Protein AF-A0A820SFQ0-F1 (afdb_monomer_lite)

Organism: NCBI:txid433720

InterPro domains:
  IPR004934 Tropomodulin [PF03250] (3-84)
  IPR004934 Tropomodulin [PTHR10901] (5-84)

pLDDT: mean 84.46, std 9.6, range [55.72, 98.0]

Secondary structure (DSSP, 8-state):
--HHHHHHTT--HHHHHHHHHHH-TT-TTS-HHHHS--S--PPP--S--HHHHHHHHHHHHHHPPPPTT-PPP-TT---SPPP--

Foldseek 3Di:
DDPVVVVVVPDDPVRVVVVCLQQQLPNPPDDPVSSDDDPDPDDDPDDDDPVVVVVVVVVCVVPDDDDPPDDDDDPPDDPDDDDDD

Structure (mmCIF, N/CA/C/O backbone):
data_AF-A0A820SFQ0-F1
#
_entry.id   AF-A0A820SFQ0-F1
#
loop_
_atom_site.group_PDB
_atom_site.id
_atom_site.type_symbol
_atom_site.label_atom_id
_atom_site.label_alt_id
_atom_site.label_comp_id
_atom_site.label_asym_id
_atom_site.label_entity_id
_atom_site.label_seq_id
_atom_site.pdbx_PDB_ins_code
_atom_site.Cartn_x
_atom_site.Cartn_y
_atom_site.Cartn_z
_atom_site.occupancy
_atom_site.B_iso_or_equiv
_atom_site.auth_seq_id
_atom_site.auth_comp_id
_atom_site.auth_asym_id
_atom_site.auth_atom_id
_atom_site.pdbx_PDB_model_num
ATOM 1 N N . MET A 1 1 ? -12.425 24.739 28.682 1.00 55.72 1 MET A N 1
ATOM 2 C CA . MET A 1 1 ? -11.739 23.551 29.214 1.00 55.72 1 MET A CA 1
ATOM 3 C C . M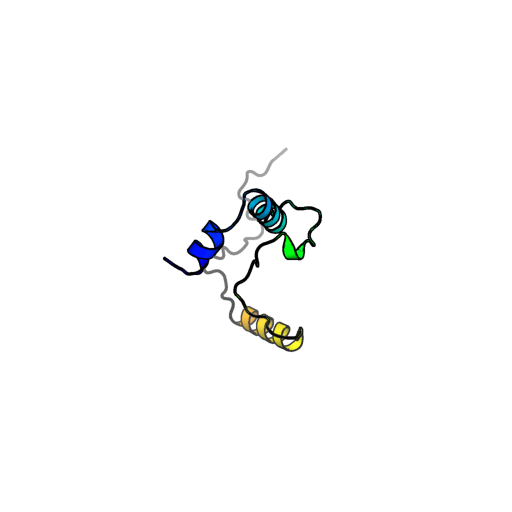ET A 1 1 ? -12.626 22.404 28.821 1.00 55.72 1 MET A C 1
ATOM 5 O O . MET A 1 1 ? -13.801 22.442 29.176 1.00 55.72 1 MET A O 1
ATOM 9 N N . ASP A 1 2 ? -12.129 21.551 27.938 1.00 78.94 2 ASP A N 1
ATOM 10 C CA . ASP A 1 2 ? -12.952 20.546 27.280 1.00 78.94 2 ASP A CA 1
ATOM 11 C C . ASP A 1 2 ? -13.475 19.562 28.333 1.00 78.94 2 ASP A C 1
ATOM 13 O O . ASP A 1 2 ? -12.786 19.254 29.303 1.00 78.94 2 ASP A O 1
ATOM 17 N N . GLU A 1 3 ? -14.715 19.100 28.187 1.00 81.88 3 GLU A N 1
ATOM 18 C CA . GLU A 1 3 ? -15.367 18.150 29.107 1.00 81.88 3 GLU A CA 1
ATOM 19 C C . GLU A 1 3 ? -14.489 16.914 29.389 1.00 81.88 3 GLU A C 1
ATOM 21 O O . GLU A 1 3 ? -14.486 16.367 30.491 1.00 81.88 3 GLU A O 1
ATOM 26 N N . PHE A 1 4 ? -13.663 16.547 28.408 1.00 76.56 4 PHE A N 1
ATOM 27 C CA . PHE A 1 4 ? -12.656 15.501 28.499 1.00 76.56 4 PHE A CA 1
ATOM 28 C C . PHE A 1 4 ? -11.543 15.797 29.520 1.00 76.56 4 PHE A C 1
ATOM 30 O O . PHE A 1 4 ? -11.192 14.926 30.314 1.00 76.56 4 PHE A O 1
ATOM 37 N N . ASP A 1 5 ? -11.032 17.029 29.564 1.00 81.94 5 ASP A N 1
ATOM 38 C CA . ASP A 1 5 ? -10.010 17.431 30.539 1.00 81.94 5 ASP A CA 1
ATOM 39 C C . ASP A 1 5 ? -10.578 17.432 31.963 1.00 81.94 5 ASP A C 1
ATOM 41 O O . ASP A 1 5 ? -9.898 17.059 32.919 1.00 81.94 5 ASP A O 1
ATOM 45 N N . ALA A 1 6 ? -11.847 17.829 32.107 1.00 87.06 6 ALA A N 1
ATOM 46 C CA . ALA A 1 6 ? -12.543 17.806 33.389 1.00 87.06 6 ALA A CA 1
ATOM 47 C C . ALA A 1 6 ? -12.756 16.372 33.903 1.00 87.06 6 ALA A C 1
ATOM 49 O O . ALA A 1 6 ? -12.657 16.139 35.106 1.00 87.06 6 ALA A O 1
ATOM 50 N N . LEU A 1 7 ? -13.006 15.416 33.003 1.00 83.31 7 LEU A N 1
ATOM 51 C CA . LEU A 1 7 ? -13.119 13.995 33.331 1.00 83.31 7 LEU A CA 1
ATOM 52 C C . LEU A 1 7 ? -11.766 13.395 33.743 1.00 83.31 7 LEU A C 1
ATOM 54 O O . LEU A 1 7 ? -11.688 12.694 34.749 1.00 83.31 7 LEU A O 1
ATOM 58 N N . LEU A 1 8 ? -10.687 13.706 33.016 1.00 79.06 8 LEU A N 1
ATOM 59 C CA . LEU A 1 8 ? -9.337 13.241 33.357 1.00 79.06 8 LEU A CA 1
ATOM 60 C C . LEU A 1 8 ? -8.861 13.776 34.713 1.00 79.06 8 LEU A C 1
ATOM 62 O O . LEU A 1 8 ? -8.197 13.061 35.458 1.00 79.06 8 LEU A O 1
ATOM 66 N N . ALA A 1 9 ? -9.239 15.005 35.070 1.00 84.25 9 ALA A N 1
ATOM 67 C CA . ALA A 1 9 ? -8.910 15.591 36.368 1.00 84.25 9 ALA A CA 1
ATOM 68 C C . ALA A 1 9 ? -9.616 14.909 37.558 1.00 84.25 9 ALA A C 1
ATOM 70 O O . ALA A 1 9 ? -9.195 15.093 38.699 1.00 84.25 9 ALA A O 1
ATOM 71 N N . GLN A 1 10 ? -10.684 14.141 37.313 1.00 87.00 10 GLN A N 1
ATOM 72 C CA . GLN A 1 10 ? -11.400 13.375 38.340 1.00 87.00 10 GLN A CA 1
ATOM 73 C C . GLN A 1 10 ? -10.819 11.969 38.550 1.00 87.00 10 GLN A C 1
ATOM 75 O O . GLN A 1 10 ? -11.231 11.282 39.486 1.00 87.00 10 GLN A O 1
ATOM 80 N N . LEU A 1 11 ? -9.877 11.534 37.706 1.00 83.81 11 LEU A N 1
ATOM 81 C CA . LEU A 1 11 ? -9.296 10.201 37.791 1.00 83.81 11 LEU A CA 1
ATOM 82 C C . LEU A 1 11 ? -8.299 10.108 38.956 1.00 83.81 11 LEU A C 1
ATOM 84 O O . LEU A 1 11 ? -7.376 10.915 39.079 1.00 83.81 11 LEU A O 1
ATOM 88 N N . GLY A 1 12 ? -8.481 9.103 39.814 1.00 86.00 12 GLY A N 1
ATOM 89 C CA . GLY A 1 12 ? -7.535 8.794 40.881 1.00 86.00 12 GLY A CA 1
ATOM 90 C C . GLY A 1 12 ? -6.272 8.095 40.356 1.00 86.00 12 GLY A C 1
ATOM 91 O O . GLY A 1 12 ? -6.267 7.580 39.238 1.00 86.00 12 GLY A O 1
ATOM 92 N N . PRO A 1 13 ? -5.204 8.012 41.171 1.00 81.38 13 PRO A N 1
ATOM 93 C CA . PRO A 1 13 ? -3.956 7.353 40.781 1.00 81.38 13 PRO A CA 1
ATOM 94 C C . PRO A 1 13 ? -4.153 5.884 40.375 1.00 81.38 13 PRO A C 1
ATOM 96 O O . PRO A 1 13 ? -3.605 5.459 39.367 1.00 81.38 13 PRO A O 1
ATOM 99 N N . GLU A 1 14 ? -5.007 5.133 41.077 1.00 82.44 14 GLU A N 1
ATOM 100 C CA . GLU A 1 14 ? -5.289 3.735 40.712 1.00 82.44 14 GLU A CA 1
ATOM 101 C C . GLU A 1 14 ? -6.015 3.583 39.373 1.00 82.44 14 GLU A C 1
ATOM 103 O O . GLU A 1 14 ? -5.876 2.571 38.689 1.00 82.44 14 GLU A O 1
ATOM 108 N N . ASP A 1 15 ? -6.827 4.566 38.999 1.00 81.31 15 ASP A N 1
ATOM 109 C CA . ASP A 1 15 ? -7.566 4.523 37.743 1.00 81.31 15 ASP A CA 1
ATOM 110 C C . ASP A 1 15 ? -6.679 4.958 36.571 1.00 81.31 15 ASP A C 1
ATOM 112 O O . ASP A 1 15 ? -6.828 4.436 35.469 1.00 81.31 15 ASP A O 1
ATOM 116 N N . LEU A 1 16 ? -5.699 5.836 36.816 1.00 79.19 16 LEU A N 1
ATOM 117 C CA . LEU A 1 16 ? -4.655 6.170 35.844 1.00 79.19 16 LEU A CA 1
ATOM 118 C C . LEU A 1 16 ? -3.772 4.960 35.519 1.00 79.19 16 LEU A C 1
ATOM 120 O O . LEU A 1 16 ? -3.469 4.739 34.347 1.00 79.19 16 LEU A O 1
ATOM 124 N N . ASP A 1 17 ? -3.410 4.155 36.520 1.00 78.44 17 ASP A N 1
ATOM 125 C CA . ASP A 1 17 ? -2.628 2.930 36.309 1.00 78.44 17 ASP A CA 1
ATOM 126 C C . ASP A 1 17 ? -3.393 1.923 35.437 1.00 78.44 17 ASP A C 1
ATOM 128 O O . ASP A 1 17 ? -2.859 1.426 34.447 1.00 78.44 17 ASP A O 1
ATOM 132 N N . LYS A 1 18 ? -4.691 1.718 35.704 1.00 79.06 18 LYS A N 1
ATOM 133 C CA . LYS A 1 18 ? -5.552 0.858 34.867 1.00 79.06 18 LYS A CA 1
ATOM 134 C C . LYS A 1 18 ? -5.664 1.361 33.426 1.00 79.06 18 LYS A C 1
ATOM 136 O O . LYS A 1 18 ? -5.715 0.559 32.497 1.00 79.06 18 LYS A O 1
ATOM 141 N N . VAL A 1 19 ? -5.743 2.679 33.226 1.00 78.31 19 VAL A N 1
ATOM 142 C CA . VAL A 1 19 ? -5.799 3.279 31.883 1.00 78.31 19 VAL A CA 1
ATOM 143 C C . VAL A 1 19 ? -4.478 3.075 31.141 1.00 78.31 19 VAL A C 1
ATOM 145 O O . VAL A 1 19 ? -4.496 2.715 29.964 1.00 78.31 19 VAL A O 1
ATOM 148 N N . ASN A 1 20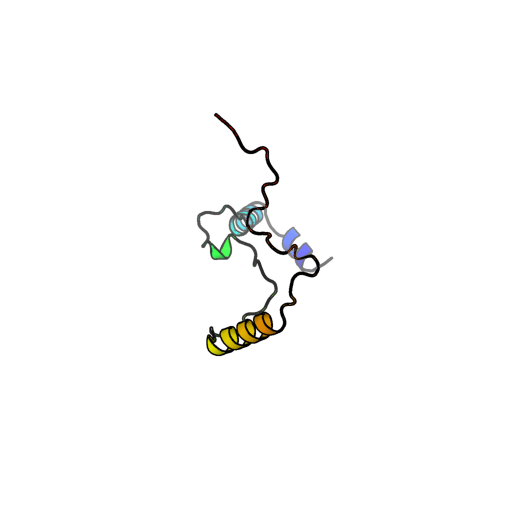 ? -3.345 3.254 31.821 1.00 73.88 20 ASN A N 1
ATOM 149 C CA . ASN A 1 20 ? -2.026 3.012 31.242 1.00 73.88 20 ASN A CA 1
ATOM 150 C C . ASN A 1 20 ? -1.846 1.545 30.841 1.00 73.88 20 ASN A C 1
ATOM 152 O O . ASN A 1 20 ? -1.388 1.291 29.731 1.00 73.88 20 ASN A O 1
ATOM 156 N N . ASP A 1 21 ? -2.289 0.596 31.670 1.00 73.62 21 ASP A N 1
ATOM 157 C CA . ASP A 1 21 ? -2.213 -0.834 31.356 1.00 73.62 21 ASP A CA 1
ATOM 158 C C . ASP A 1 21 ? -2.971 -1.191 30.067 1.00 73.62 21 ASP A C 1
ATOM 160 O O . ASP A 1 21 ? -2.516 -2.018 29.281 1.00 73.62 21 ASP A O 1
ATOM 164 N N . ILE A 1 22 ? -4.122 -0.566 29.800 1.00 68.94 22 ILE A N 1
ATOM 165 C CA . ILE A 1 22 ? -4.929 -0.839 28.595 1.00 68.94 22 ILE A CA 1
ATOM 166 C C . ILE A 1 22 ? -4.303 -0.229 27.331 1.00 68.94 22 ILE A C 1
ATOM 168 O O . ILE A 1 22 ? -4.536 -0.714 26.225 1.00 68.94 22 ILE A O 1
ATOM 172 N N . ILE A 1 23 ? -3.533 0.848 27.477 1.00 70.00 23 ILE A N 1
ATOM 173 C CA . ILE A 1 23 ? -2.960 1.606 26.356 1.00 70.00 23 ILE A CA 1
ATOM 174 C C . ILE A 1 23 ? -1.479 1.242 26.139 1.00 70.00 23 ILE A C 1
ATOM 176 O O . ILE A 1 23 ? -0.880 1.683 25.155 1.00 70.00 23 ILE A O 1
ATOM 180 N N . ASP A 1 24 ? -0.894 0.417 27.012 1.00 74.12 24 ASP A N 1
ATOM 181 C CA . ASP A 1 24 ? 0.483 -0.050 26.894 1.00 74.12 24 ASP A CA 1
ATOM 182 C C . ASP A 1 24 ? 0.647 -0.963 25.659 1.00 74.12 24 ASP A C 1
ATOM 184 O O . ASP A 1 24 ? 0.107 -2.076 25.626 1.00 74.12 24 ASP A O 1
ATOM 188 N N . PRO A 1 25 ? 1.408 -0.531 24.634 1.00 70.00 25 PRO A N 1
ATOM 189 C CA . PRO A 1 25 ? 1.663 -1.340 23.445 1.00 70.00 25 PRO A CA 1
ATOM 190 C C . PRO A 1 25 ? 2.402 -2.655 23.749 1.00 70.00 25 PRO A C 1
ATOM 192 O O . PRO A 1 25 ? 2.340 -3.587 22.944 1.00 70.00 25 PRO A O 1
ATOM 195 N N . GLU A 1 26 ? 3.053 -2.763 24.910 1.00 73.50 26 GLU A N 1
ATOM 196 C CA . GLU A 1 26 ? 3.752 -3.966 25.367 1.00 73.50 26 GLU A CA 1
ATOM 197 C C . GLU A 1 26 ? 2.875 -4.884 26.243 1.00 73.50 26 GLU A C 1
ATOM 199 O O . GLU A 1 26 ? 3.320 -5.964 26.658 1.00 73.50 26 GLU A O 1
ATOM 204 N N . ASN A 1 27 ? 1.604 -4.531 26.490 1.00 79.62 27 ASN A N 1
ATOM 205 C CA . ASN A 1 27 ? 0.709 -5.352 27.300 1.00 79.62 27 ASN A CA 1
ATOM 206 C C . ASN A 1 27 ? 0.413 -6.702 26.620 1.00 79.62 27 ASN A C 1
ATOM 208 O O . ASN A 1 27 ? -0.408 -6.840 25.707 1.00 79.62 27 ASN A O 1
ATOM 212 N N . SER A 1 28 ? 1.065 -7.747 27.132 1.00 75.75 28 SER A N 1
ATOM 213 C CA . SER A 1 28 ? 0.965 -9.120 26.630 1.00 75.75 28 SER A CA 1
ATOM 214 C C . SER A 1 28 ? -0.38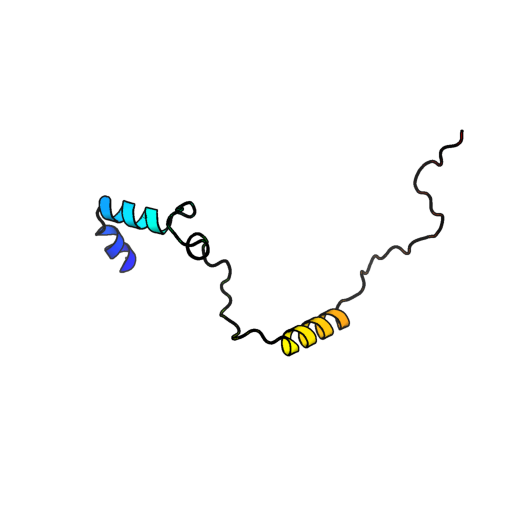9 -9.793 26.890 1.00 75.75 28 SER A C 1
ATOM 216 O O . SER A 1 28 ? -0.657 -10.836 26.290 1.00 75.75 28 SER A O 1
ATOM 218 N N . TYR A 1 29 ? -1.247 -9.214 27.736 1.00 79.25 29 TYR A N 1
ATOM 219 C CA . TYR A 1 29 ? -2.600 -9.707 28.006 1.00 79.25 29 TYR A CA 1
ATOM 220 C C . TYR A 1 29 ? -3.643 -9.210 26.994 1.00 79.25 29 TYR A C 1
ATOM 222 O O . TYR A 1 29 ? -4.728 -9.785 26.920 1.00 79.25 29 TYR A O 1
ATOM 230 N N . LEU A 1 30 ? -3.326 -8.195 26.181 1.00 74.06 30 LEU A N 1
ATOM 231 C CA . LEU A 1 30 ? -4.209 -7.721 25.111 1.00 74.06 30 LEU A CA 1
ATOM 232 C C . LEU A 1 30 ? -4.025 -8.548 23.826 1.00 74.06 30 LEU A C 1
ATOM 234 O O . LEU A 1 30 ? -2.912 -9.007 23.549 1.00 74.06 30 LEU A O 1
ATOM 238 N N . PRO A 1 31 ? -5.065 -8.742 22.996 1.00 80.25 31 PRO A N 1
ATOM 239 C CA . PRO A 1 31 ? -4.913 -9.283 21.646 1.00 80.25 31 PRO A CA 1
ATOM 240 C C . PRO A 1 31 ? -3.962 -8.430 20.794 1.00 80.25 31 PRO A C 1
ATOM 242 O O . PRO A 1 31 ? -3.897 -7.215 20.948 1.00 80.25 31 PRO A O 1
ATOM 245 N N . ALA A 1 32 ? -3.243 -9.041 19.847 1.00 76.88 32 ALA A N 1
ATOM 246 C CA . ALA A 1 32 ? -2.276 -8.321 19.006 1.00 76.88 32 ALA A CA 1
ATOM 247 C C . ALA A 1 32 ? -2.903 -7.171 18.189 1.00 76.88 32 ALA A C 1
ATOM 249 O O . ALA A 1 32 ? -2.229 -6.180 17.915 1.00 76.88 32 ALA A O 1
ATOM 250 N N . SER A 1 33 ? -4.188 -7.288 17.832 1.00 72.44 33 SER A N 1
ATOM 251 C CA . SER A 1 33 ? -4.965 -6.227 17.177 1.00 72.44 33 SER A CA 1
ATOM 252 C C . SER A 1 33 ? -5.116 -4.973 18.034 1.00 72.44 33 SER A C 1
ATOM 254 O O . SER A 1 33 ? -5.208 -3.881 17.484 1.00 72.44 33 SER A O 1
ATOM 256 N N . ASP A 1 34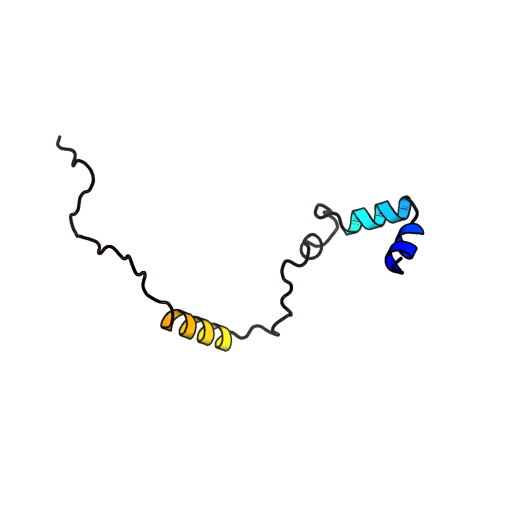 ? -5.110 -5.137 19.356 1.00 72.25 34 ASP A N 1
ATOM 257 C CA . ASP A 1 34 ? -5.459 -4.097 20.324 1.00 72.25 34 ASP A CA 1
ATOM 258 C C . ASP A 1 34 ? -4.202 -3.471 20.953 1.00 72.25 34 ASP A C 1
ATOM 260 O O . ASP A 1 34 ? -4.265 -2.381 21.509 1.00 72.25 34 ASP A O 1
ATOM 264 N N . ARG A 1 35 ? -3.035 -4.118 20.801 1.00 74.75 35 ARG A N 1
ATOM 265 C CA . ARG A 1 35 ? -1.714 -3.574 21.182 1.00 74.75 35 ARG A CA 1
ATOM 266 C C . ARG A 1 35 ? -1.220 -2.486 20.229 1.00 74.75 35 ARG A C 1
ATOM 268 O O . ARG A 1 35 ? -0.414 -1.635 20.593 1.00 74.75 35 ARG A O 1
ATOM 275 N N . CYS A 1 36 ? -1.659 -2.536 18.973 1.00 68.06 36 CYS A N 1
ATOM 276 C CA . CYS A 1 36 ? -1.245 -1.599 17.937 1.00 68.06 36 CYS A CA 1
ATOM 277 C C . CYS A 1 36 ? -2.331 -0.547 17.712 1.00 68.06 36 CYS A C 1
ATOM 279 O O . CYS A 1 36 ? -3.478 -0.875 17.422 1.00 68.06 36 CYS A O 1
ATOM 281 N N . LYS A 1 37 ? -1.955 0.737 17.747 1.00 65.31 37 LYS A N 1
ATOM 282 C CA . LYS A 1 37 ? -2.831 1.822 17.275 1.00 65.31 37 LYS A CA 1
ATOM 283 C C . LYS A 1 37 ? -3.296 1.510 15.853 1.00 65.31 37 LYS A C 1
ATOM 285 O O . LYS A 1 37 ? -2.492 1.018 15.056 1.00 65.31 37 LYS A O 1
ATOM 290 N N . GLN A 1 38 ? -4.556 1.823 15.526 1.00 64.62 38 GLN A N 1
ATOM 291 C CA . GLN A 1 38 ? -5.064 1.673 14.161 1.00 64.62 38 GLN A CA 1
ATOM 292 C C . GLN A 1 38 ? -4.075 2.294 13.171 1.00 64.62 38 GLN A C 1
ATOM 294 O O . GLN A 1 38 ? -3.864 3.505 13.145 1.00 64.62 38 GLN A O 1
ATOM 299 N N . GLN A 1 39 ? -3.451 1.441 12.360 1.00 66.88 39 GLN A N 1
ATOM 300 C CA . GLN A 1 39 ? -2.391 1.848 11.436 1.00 66.88 39 GLN A CA 1
ATOM 301 C C . GLN A 1 39 ? -2.946 2.549 10.191 1.00 66.88 39 GLN A C 1
ATOM 303 O O . GLN A 1 39 ? -2.201 2.910 9.281 1.00 66.88 39 GLN A O 1
ATOM 308 N N . THR A 1 40 ? -4.266 2.719 10.111 1.00 73.62 40 THR A N 1
ATOM 309 C CA . THR A 1 40 ? -4.913 3.339 8.970 1.00 73.62 40 THR A CA 1
ATOM 310 C C . THR A 1 40 ? -6.140 4.128 9.394 1.00 73.62 40 THR A C 1
ATOM 312 O O . THR A 1 40 ? -6.955 3.655 10.173 1.00 73.62 40 THR A O 1
ATOM 315 N N . ALA A 1 41 ? -6.276 5.330 8.837 1.00 81.31 41 ALA A N 1
ATOM 316 C CA . ALA A 1 41 ? -7.503 6.122 8.908 1.00 81.31 41 ALA A CA 1
ATOM 317 C C . ALA A 1 41 ? -8.508 5.732 7.804 1.00 81.31 41 ALA A C 1
ATOM 319 O O . ALA A 1 41 ? -9.531 6.391 7.630 1.00 81.31 41 ALA A O 1
ATOM 320 N N . LYS A 1 42 ? -8.194 4.709 6.994 1.00 83.75 42 LYS A N 1
ATOM 321 C CA . LYS A 1 42 ? -9.071 4.243 5.918 1.00 83.75 42 LYS A CA 1
ATOM 322 C C . LYS A 1 42 ? -10.211 3.428 6.514 1.00 83.75 42 LYS A C 1
ATOM 324 O O . LYS A 1 42 ? -9.977 2.512 7.297 1.00 83.75 42 LYS A O 1
ATOM 329 N N . THR A 1 43 ? -11.432 3.735 6.099 1.00 85.25 43 THR A N 1
ATOM 330 C CA . THR A 1 43 ? -12.598 2.920 6.434 1.00 85.25 43 THR A CA 1
ATOM 331 C C . THR A 1 43 ? -12.504 1.557 5.757 1.00 85.25 43 THR A C 1
ATOM 333 O O . THR A 1 43 ? -11.869 1.405 4.707 1.00 85.25 43 THR A O 1
ATOM 336 N N . GLU A 1 44 ? -13.157 0.560 6.345 1.00 88.19 44 GLU A N 1
ATOM 337 C CA . GLU A 1 44 ? -13.290 -0.749 5.718 1.00 88.19 44 GLU A CA 1
ATOM 338 C C . GLU A 1 44 ? -13.954 -0.633 4.337 1.00 88.19 44 GLU A C 1
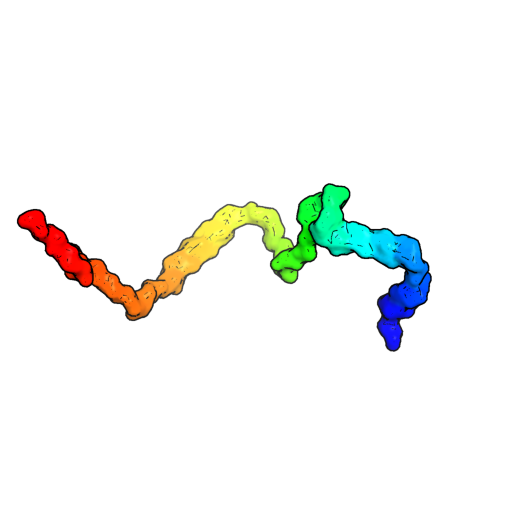ATOM 340 O O . GLU A 1 44 ? -14.824 0.207 4.103 1.00 88.19 44 GLU A O 1
ATOM 345 N N . THR A 1 45 ? -13.508 -1.460 3.391 1.00 88.94 45 THR A N 1
ATOM 346 C CA . THR A 1 45 ? -13.982 -1.420 1.994 1.00 88.94 45 THR A CA 1
ATOM 347 C C . THR A 1 45 ? -15.018 -2.505 1.686 1.00 88.94 45 THR A C 1
ATOM 349 O O . THR A 1 45 ? -15.391 -2.687 0.528 1.00 88.94 45 THR A O 1
ATOM 352 N N . GLY A 1 46 ? -15.510 -3.192 2.724 1.00 90.44 46 GLY A N 1
ATOM 353 C CA . GLY A 1 46 ? -16.397 -4.349 2.623 1.00 90.44 46 GLY A CA 1
ATOM 354 C C . GLY A 1 46 ? -15.646 -5.680 2.466 1.00 90.44 46 GLY A C 1
ATOM 355 O O . GLY A 1 46 ? -14.427 -5.733 2.654 1.00 90.44 46 GLY A O 1
ATOM 356 N N . PRO A 1 47 ? -16.363 -6.776 2.149 1.00 95.06 47 PRO A N 1
ATOM 357 C CA . PRO A 1 47 ? -15.759 -8.080 1.897 1.00 95.06 47 PRO A CA 1
ATOM 358 C C . PRO A 1 47 ? -14.759 -8.040 0.740 1.00 95.06 47 PRO A C 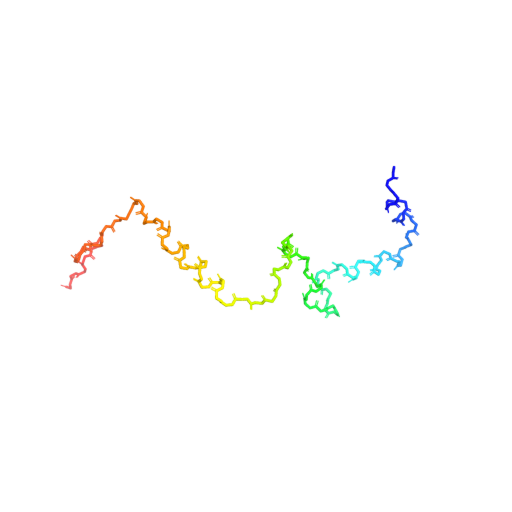1
ATOM 360 O O . PRO A 1 47 ? -14.903 -7.269 -0.208 1.00 95.06 47 PRO A O 1
ATOM 363 N N . TYR A 1 48 ? -13.759 -8.917 0.797 1.00 93.81 48 TYR A N 1
ATOM 364 C CA . TYR A 1 48 ? -12.755 -9.032 -0.253 1.00 93.81 48 TYR A CA 1
ATOM 365 C C . TYR A 1 48 ? -13.384 -9.380 -1.614 1.00 93.81 48 TYR A C 1
ATOM 367 O O . TYR A 1 48 ? -14.001 -10.433 -1.770 1.00 93.81 48 TYR A O 1
ATOM 375 N N . ASP A 1 49 ? -13.163 -8.516 -2.609 1.00 96.19 49 ASP A N 1
ATOM 376 C CA . ASP A 1 49 ? -13.555 -8.729 -4.003 1.00 96.19 49 ASP A CA 1
ATOM 377 C C . ASP A 1 49 ? -12.311 -8.934 -4.878 1.00 96.19 49 ASP A C 1
ATOM 379 O O . ASP A 1 49 ? -11.562 -8.003 -5.197 1.00 96.19 49 ASP A O 1
ATOM 383 N N . ARG A 1 50 ? -12.096 -10.188 -5.283 1.00 97.25 50 ARG A N 1
ATOM 384 C CA . ARG A 1 50 ? -10.961 -10.579 -6.121 1.00 97.25 50 ARG A CA 1
ATOM 385 C C . ARG A 1 50 ? -11.031 -9.978 -7.527 1.00 97.25 50 ARG A C 1
ATOM 387 O O . ARG A 1 50 ? -9.982 -9.688 -8.098 1.00 97.25 50 ARG A O 1
ATOM 394 N N . THR A 1 51 ? -12.222 -9.824 -8.100 1.00 97.44 51 THR A N 1
ATOM 395 C CA . THR A 1 51 ? -12.392 -9.318 -9.471 1.00 97.44 51 THR A CA 1
ATOM 396 C C . THR A 1 51 ? -11.989 -7.854 -9.529 1.00 97.44 51 THR A C 1
ATOM 398 O O . THR A 1 51 ? -11.125 -7.490 -10.326 1.00 97.44 51 THR A O 1
ATOM 401 N N . LYS A 1 52 ? -12.499 -7.054 -8.587 1.00 96.31 52 LYS A N 1
ATOM 402 C CA . LYS A 1 52 ? -12.136 -5.641 -8.436 1.00 96.31 52 LYS A CA 1
ATOM 403 C C . LYS A 1 52 ? -10.631 -5.442 -8.240 1.00 96.31 52 LYS A C 1
ATOM 405 O O . LYS A 1 52 ? -10.043 -4.534 -8.825 1.00 96.31 52 LYS A O 1
ATOM 410 N N . LEU A 1 53 ? -9.991 -6.299 -7.438 1.00 96.69 53 LEU A N 1
ATOM 411 C CA . LEU A 1 53 ? -8.540 -6.250 -7.245 1.00 96.69 53 LEU A CA 1
ATOM 412 C C . LEU A 1 53 ? -7.782 -6.505 -8.557 1.00 96.69 53 LEU A C 1
ATOM 414 O O . LEU A 1 53 ? -6.829 -5.794 -8.864 1.00 96.69 53 LEU A O 1
ATOM 418 N N . LEU A 1 54 ? -8.189 -7.510 -9.334 1.00 98.00 54 LEU A N 1
ATOM 419 C CA . LEU A 1 54 ? -7.524 -7.834 -10.597 1.00 98.00 54 LEU A CA 1
ATOM 420 C C . LEU A 1 54 ? -7.692 -6.744 -11.654 1.00 98.00 54 LEU A C 1
ATOM 422 O O . LEU A 1 54 ? -6.737 -6.452 -12.375 1.00 98.00 54 LEU A O 1
ATOM 426 N N . GLU A 1 55 ? -8.876 -6.142 -11.744 1.00 97.75 55 GLU A N 1
ATOM 427 C CA . GLU A 1 55 ? -9.136 -5.010 -12.636 1.00 97.75 55 GLU A CA 1
ATOM 428 C C . GLU A 1 55 ? -8.229 -3.827 -12.291 1.00 97.75 55 GLU A C 1
ATOM 430 O O . GLU A 1 55 ? -7.519 -3.332 -13.167 1.00 97.75 55 GLU A O 1
ATOM 435 N N . PHE A 1 56 ? -8.160 -3.465 -11.005 1.00 96.94 56 PHE A N 1
ATOM 436 C CA . PHE A 1 56 ? -7.274 -2.411 -10.512 1.00 96.94 56 PHE A CA 1
ATOM 437 C C . PHE A 1 56 ? -5.801 -2.684 -10.849 1.00 96.94 56 PHE A C 1
ATOM 439 O O . PHE A 1 56 ? -5.127 -1.823 -11.408 1.00 96.94 56 PHE A O 1
ATOM 446 N N . LEU A 1 57 ? -5.298 -3.891 -10.562 1.00 97.81 57 LEU A N 1
ATOM 447 C CA . LEU A 1 57 ? -3.907 -4.259 -10.858 1.00 97.81 57 LEU A CA 1
ATOM 448 C C . LEU A 1 57 ? -3.610 -4.228 -12.362 1.00 97.81 57 LEU A C 1
ATOM 450 O O . LEU A 1 57 ? -2.524 -3.824 -12.775 1.00 97.81 57 LEU A O 1
ATOM 454 N N . THR A 1 58 ? -4.575 -4.641 -13.184 1.00 97.12 58 THR A N 1
ATOM 455 C CA . THR A 1 58 ? -4.445 -4.627 -14.644 1.00 97.12 58 THR A CA 1
ATOM 456 C C . THR A 1 58 ? -4.387 -3.202 -15.179 1.00 97.12 58 THR A C 1
ATOM 458 O O . THR A 1 58 ? -3.571 -2.905 -16.048 1.00 97.12 58 THR A O 1
ATOM 461 N N . GLU A 1 59 ? -5.249 -2.316 -14.684 1.00 97.75 59 GLU A N 1
ATOM 462 C CA . GLU A 1 59 ? -5.248 -0.906 -15.064 1.00 97.75 59 GLU A CA 1
ATOM 463 C C . GLU A 1 59 ? -3.963 -0.209 -14.611 1.00 97.75 59 GLU A C 1
ATOM 465 O O . GLU A 1 59 ? -3.318 0.464 -15.414 1.00 97.75 59 GLU A O 1
ATOM 470 N N . GLN A 1 60 ? -3.543 -0.439 -13.365 1.00 97.56 60 GLN A N 1
ATOM 471 C CA . GLN A 1 60 ? -2.296 0.103 -12.836 1.00 97.56 60 GLN A CA 1
ATOM 472 C C . GLN A 1 60 ? -1.105 -0.342 -13.693 1.00 97.56 60 GLN A C 1
ATOM 474 O O . GLN A 1 60 ? -0.333 0.496 -14.141 1.00 97.56 60 GLN A O 1
ATOM 479 N N . GLY A 1 61 ? -1.003 -1.637 -14.008 1.00 96.25 61 GLY A N 1
ATOM 480 C CA . GLY A 1 61 ? 0.077 -2.164 -14.844 1.00 96.25 61 GLY A CA 1
ATOM 481 C C . GLY A 1 61 ? 0.079 -1.628 -16.280 1.00 96.25 61 GLY A C 1
ATOM 482 O O . GLY A 1 61 ? 1.145 -1.483 -16.865 1.00 96.25 61 GLY A O 1
ATOM 483 N N . LYS A 1 62 ? -1.088 -1.304 -16.854 1.00 95.50 62 LYS A N 1
ATOM 484 C CA . LYS A 1 62 ? -1.186 -0.678 -18.188 1.00 95.50 62 LYS A CA 1
ATOM 485 C C . LYS A 1 62 ? -0.756 0.788 -18.194 1.00 95.50 62 LYS A C 1
ATOM 487 O O . LYS A 1 62 ? -0.293 1.271 -19.222 1.00 95.50 62 LYS A O 1
ATOM 492 N N . ASN A 1 63 ? -0.970 1.488 -17.082 1.00 96.50 63 ASN A N 1
ATOM 493 C CA . ASN A 1 63 ? -0.717 2.922 -16.953 1.00 96.50 63 ASN A CA 1
ATOM 494 C C . ASN A 1 63 ? 0.662 3.240 -16.357 1.00 96.50 63 ASN A C 1
ATOM 496 O O . ASN A 1 63 ? 1.092 4.396 -16.403 1.00 96.50 63 ASN A O 1
ATOM 500 N N . GLU A 1 64 ? 1.339 2.241 -15.790 1.00 95.31 64 GLU A N 1
ATOM 501 C CA . GLU A 1 64 ? 2.704 2.358 -15.291 1.00 95.31 64 GLU A CA 1
ATOM 502 C C . GLU A 1 64 ? 3.632 2.762 -16.443 1.00 95.31 64 GLU A C 1
ATOM 504 O O . GLU A 1 64 ? 3.666 2.123 -17.496 1.00 95.31 64 GLU A O 1
ATOM 509 N N . LYS A 1 65 ? 4.362 3.863 -16.261 1.00 93.50 65 LYS A N 1
ATOM 510 C CA . LYS A 1 65 ? 5.299 4.352 -17.272 1.00 93.50 65 LYS A CA 1
ATOM 511 C C . LYS A 1 65 ? 6.625 3.619 -17.145 1.00 93.50 65 LYS A C 1
ATOM 513 O O . LYS A 1 65 ? 7.098 3.364 -16.038 1.00 93.50 65 LYS A O 1
ATOM 518 N N . ASP A 1 66 ? 7.254 3.367 -18.285 1.00 90.38 66 ASP A N 1
ATOM 519 C CA . ASP A 1 66 ? 8.632 2.894 -18.317 1.00 90.38 66 ASP A CA 1
ATOM 520 C C . ASP A 1 66 ? 9.572 3.905 -17.648 1.00 90.38 66 ASP A C 1
ATOM 522 O O . ASP A 1 66 ? 9.323 5.111 -17.608 1.00 90.38 66 ASP A O 1
ATOM 526 N N . TRP A 1 67 ? 10.691 3.407 -17.128 1.00 91.38 67 TRP A N 1
ATOM 527 C CA . TRP A 1 67 ? 11.675 4.259 -16.476 1.00 91.38 67 TRP A CA 1
ATOM 528 C C . TRP A 1 67 ? 12.413 5.144 -17.494 1.00 91.38 67 TRP A C 1
ATOM 530 O O . TRP A 1 67 ? 13.177 4.647 -18.323 1.00 91.38 67 TRP A O 1
ATOM 540 N N . ASP A 1 68 ? 12.261 6.467 -17.364 1.00 87.94 68 ASP A N 1
ATOM 541 C CA . ASP A 1 68 ? 12.822 7.489 -18.270 1.00 87.94 68 ASP A CA 1
ATOM 542 C C . ASP A 1 68 ? 14.343 7.398 -18.507 1.00 87.94 68 ASP A C 1
ATOM 544 O O . ASP A 1 68 ? 14.864 7.889 -19.511 1.00 87.94 68 ASP A O 1
ATOM 548 N N . HIS A 1 69 ? 15.094 6.802 -17.578 1.00 88.00 69 HIS A N 1
ATOM 549 C CA . HIS A 1 69 ? 16.556 6.715 -17.638 1.00 88.00 69 HIS A CA 1
ATOM 550 C C . HIS A 1 69 ? 17.060 5.276 -17.743 1.00 88.00 69 HIS A C 1
ATOM 552 O O . HIS A 1 69 ? 18.132 4.942 -17.226 1.00 88.00 69 HIS A O 1
ATOM 558 N N . ILE A 1 70 ? 16.300 4.416 -18.423 1.00 89.00 70 ILE A N 1
ATOM 559 C CA . ILE A 1 70 ? 16.716 3.039 -18.656 1.00 89.00 70 ILE A CA 1
ATOM 560 C C . ILE A 1 70 ? 17.998 2.999 -19.502 1.00 89.00 70 ILE A C 1
ATOM 562 O O . ILE A 1 70 ? 18.049 3.410 -20.662 1.00 89.00 70 ILE A O 1
ATOM 566 N N . LYS A 1 71 ? 19.082 2.495 -18.909 1.00 87.81 71 LYS A N 1
ATOM 567 C CA . LYS A 1 71 ? 20.289 2.146 -19.662 1.00 87.81 71 LYS A CA 1
ATOM 568 C C . LYS A 1 71 ? 20.098 0.749 -20.227 1.00 87.81 71 LYS A C 1
ATOM 570 O O . LYS A 1 71 ? 19.973 -0.207 -19.465 1.00 87.81 71 LYS A O 1
ATOM 575 N N . SER A 1 72 ? 20.083 0.641 -21.554 1.00 90.38 72 SER A N 1
ATOM 576 C CA . SER A 1 72 ? 20.016 -0.655 -22.230 1.00 90.38 72 SER A CA 1
ATOM 577 C C . SER A 1 72 ? 21.187 -1.537 -21.800 1.00 90.38 72 SER A C 1
ATOM 579 O O . SER A 1 72 ? 22.328 -1.076 -21.735 1.00 90.38 72 SER A O 1
ATOM 581 N N . TYR A 1 73 ? 20.900 -2.803 -21.502 1.00 90.75 73 TYR A N 1
ATOM 582 C CA . TYR A 1 73 ? 21.937 -3.794 -21.247 1.00 90.75 73 TYR A CA 1
ATOM 583 C C . TYR A 1 73 ? 22.747 -4.032 -22.524 1.00 90.75 73 TYR A C 1
ATOM 585 O O . TYR A 1 73 ? 22.176 -4.301 -23.581 1.00 90.75 73 TYR A O 1
ATOM 593 N N . VAL A 1 74 ? 24.074 -3.959 -22.418 1.00 92.06 74 VAL A N 1
ATOM 594 C CA . VAL A 1 74 ? 24.990 -4.240 -23.524 1.00 92.06 74 VAL A CA 1
ATOM 595 C C . VAL A 1 74 ? 25.638 -5.611 -23.290 1.00 92.06 74 VAL A C 1
ATOM 597 O O . VAL A 1 74 ? 26.425 -5.766 -22.350 1.00 92.06 74 VAL A O 1
ATOM 600 N N . PRO A 1 75 ? 25.333 -6.626 -24.121 1.00 92.94 75 PRO A N 1
ATOM 601 C CA . PRO A 1 75 ? 25.951 -7.940 -24.006 1.00 92.94 75 PRO A CA 1
ATOM 602 C C . PRO A 1 75 ? 27.475 -7.854 -24.109 1.00 92.94 75 PRO A C 1
ATOM 604 O O . PRO A 1 75 ? 28.017 -7.234 -25.020 1.00 92.94 75 PRO A O 1
ATOM 607 N N . GLY A 1 76 ? 28.175 -8.491 -23.173 1.00 89.25 76 GLY A N 1
ATOM 608 C CA . GLY A 1 76 ? 29.640 -8.512 -23.155 1.00 89.25 76 GLY A CA 1
ATOM 609 C C . GLY A 1 76 ? 30.309 -7.244 -22.610 1.00 89.25 76 GLY A C 1
ATOM 610 O O . GLY A 1 76 ? 31.537 -7.219 -22.528 1.00 89.25 76 GLY A O 1
ATOM 611 N N . GLU A 1 77 ? 29.552 -6.226 -22.182 1.00 90.00 77 GLU A N 1
ATOM 612 C CA . GLU A 1 77 ? 30.118 -5.054 -21.506 1.00 90.00 77 GLU A CA 1
ATOM 613 C C . GLU A 1 77 ? 30.682 -5.455 -20.133 1.00 90.00 77 GLU A C 1
ATOM 615 O O . GLU A 1 77 ? 29.956 -5.835 -19.212 1.00 90.00 77 GLU A O 1
ATOM 620 N N . LYS A 1 78 ? 32.007 -5.365 -19.981 1.00 89.81 78 LYS A N 1
ATOM 621 C CA . LYS A 1 78 ? 32.706 -5.603 -18.713 1.00 89.81 78 LYS A CA 1
ATOM 622 C C . LYS A 1 78 ? 33.223 -4.271 -18.179 1.00 89.81 78 LYS A C 1
ATOM 624 O O . LYS A 1 78 ? 34.148 -3.696 -18.739 1.00 89.81 78 LYS A O 1
ATOM 629 N N . LYS A 1 79 ? 32.640 -3.790 -17.079 1.00 88.81 79 LYS A N 1
ATOM 630 C CA . LYS A 1 79 ? 33.055 -2.538 -16.409 1.00 88.81 79 LYS A CA 1
ATOM 631 C C . LYS A 1 79 ? 34.248 -2.712 -15.463 1.00 88.81 79 LYS A C 1
ATOM 633 O O . LYS A 1 79 ? 34.803 -1.730 -14.986 1.00 88.81 79 LYS A O 1
ATOM 638 N N . GLY A 1 80 ? 34.624 -3.957 -15.178 1.00 91.12 80 GLY A N 1
ATOM 639 C CA . GLY A 1 80 ? 35.775 -4.310 -14.349 1.00 91.12 80 GLY A CA 1
ATOM 640 C C . GLY A 1 80 ? 36.942 -4.851 -15.171 1.00 91.12 80 GLY A C 1
ATOM 641 O O . GLY A 1 80 ? 36.781 -5.235 -16.331 1.00 91.12 80 GLY A O 1
ATOM 642 N N . LYS A 1 81 ? 38.124 -4.928 -14.549 1.00 89.25 81 LYS A N 1
ATOM 643 C CA . LYS A 1 81 ? 39.281 -5.594 -15.157 1.00 89.25 81 LYS A CA 1
ATOM 644 C C . LYS A 1 81 ? 39.005 -7.089 -15.300 1.00 89.25 81 LYS A C 1
ATOM 646 O O . LYS A 1 81 ? 38.648 -7.757 -14.333 1.00 89.25 81 LYS A O 1
ATOM 651 N N . VAL A 1 82 ? 39.202 -7.607 -16.509 1.00 87.69 82 VAL A N 1
ATOM 652 C CA . VAL A 1 82 ? 39.190 -9.047 -16.764 1.00 87.69 82 VAL A CA 1
ATOM 653 C C . VAL A 1 82 ? 40.493 -9.617 -16.231 1.00 87.69 82 VAL A C 1
ATOM 655 O O . VAL A 1 82 ? 41.567 -9.186 -16.644 1.00 87.69 82 VAL A O 1
ATOM 658 N N . TRP A 1 83 ? 40.396 -10.553 -15.295 1.00 88.19 83 TRP A N 1
ATOM 659 C CA . TRP A 1 83 ? 41.562 -11.269 -14.800 1.00 88.19 83 TRP A CA 1
ATOM 660 C C . TRP A 1 83 ? 42.155 -12.143 -15.917 1.00 88.19 83 TRP A C 1
ATOM 662 O O . TRP A 1 83 ? 41.414 -12.830 -16.623 1.00 88.19 83 TRP A O 1
ATOM 672 N N . GLN A 1 84 ? 43.476 -12.087 -16.084 1.00 82.69 84 GLN A N 1
ATOM 673 C CA . GLN A 1 84 ? 44.254 -12.974 -16.949 1.00 82.69 84 GLN A CA 1
ATOM 674 C C . GLN A 1 84 ? 45.269 -13.707 -16.067 1.00 82.69 84 GLN A C 1
ATOM 676 O O . GLN A 1 84 ? 45.907 -13.067 -15.229 1.00 82.69 84 GLN A O 1
ATOM 681 N N . ALA A 1 85 ? 45.327 -15.031 -16.227 1.00 77.75 85 ALA A N 1
ATOM 682 C CA . ALA A 1 85 ? 46.222 -15.934 -15.503 1.00 77.75 85 ALA A CA 1
ATOM 683 C C . ALA A 1 85 ? 47.656 -15.858 -16.032 1.00 77.75 85 ALA A C 1
ATOM 685 O O . ALA A 1 85 ? 47.804 -15.692 -17.266 1.00 77.75 85 ALA A O 1
#

Sequence (85 aa):
MDEFDALLAQLGPEDLDKVNDIIDPENSYLPASDRCKQQTAKTETGPYDRTKLLEFLTEQGKNEKDWDHIKSYVPGEKKGKVWQA

Radius of gyration: 28.24 Å; chains: 1; bounding box: 63×40×65 Å